Protein AF-X1CNL7-F1 (afdb_monomer_lite)

Foldseek 3Di:
DQQVVCVVVVVVVPDRDPVVVLVVVLVVCVVVVHDLVVNCVVSVHDSVVSCVVCVVVVVVVVD

Organism: NCBI:txid412755

Radius of gyration: 13.31 Å; chains: 1; bounding box: 37×22×30 Å

pLDDT: mean 83.97, std 10.33, range [44.88, 92.38]

Structure (mmCIF, N/CA/C/O backbone):
data_AF-X1CNL7-F1
#
_entry.id   AF-X1CNL7-F1
#
loop_
_atom_site.group_PDB
_atom_site.id
_atom_site.type_symbol
_atom_site.label_atom_id
_atom_site.label_alt_id
_atom_site.label_comp_id
_atom_site.label_asym_id
_atom_site.label_entity_id
_atom_site.label_seq_id
_atom_site.pdbx_PDB_ins_code
_atom_site.Cartn_x
_atom_site.Cartn_y
_atom_site.Cartn_z
_atom_site.occupancy
_atom_site.B_iso_or_equiv
_atom_site.auth_seq_id
_atom_site.auth_comp_id
_atom_site.auth_asym_id
_atom_site.auth_atom_id
_atom_site.pdbx_PDB_model_num
ATOM 1 N N . TRP A 1 1 ? 19.200 -6.859 -1.834 1.00 78.06 1 TRP A N 1
ATOM 2 C CA . TRP A 1 1 ? 18.445 -8.126 -1.954 1.00 78.06 1 TRP A CA 1
ATOM 3 C C . TRP A 1 1 ? 17.075 -7.895 -2.593 1.00 78.06 1 TRP A C 1
ATOM 5 O O . TRP A 1 1 ? 16.852 -8.453 -3.656 1.00 78.06 1 TRP A O 1
ATOM 15 N N . LEU A 1 2 ? 16.239 -6.989 -2.059 1.00 85.19 2 LEU A N 1
ATOM 16 C CA . LEU A 1 2 ? 14.943 -6.594 -2.652 1.00 85.19 2 LEU A CA 1
ATOM 17 C C . LEU A 1 2 ? 15.003 -6.209 -4.140 1.00 85.19 2 LEU A C 1
ATOM 19 O O . LEU A 1 2 ? 14.207 -6.723 -4.912 1.00 85.19 2 LEU A O 1
ATOM 23 N N . ARG A 1 3 ? 15.980 -5.388 -4.559 1.00 86.19 3 ARG A N 1
ATOM 24 C CA . ARG A 1 3 ? 16.158 -5.021 -5.977 1.00 86.19 3 ARG A CA 1
ATOM 25 C C . ARG A 1 3 ? 16.270 -6.246 -6.895 1.00 86.19 3 ARG A C 1
ATOM 27 O O . ARG A 1 3 ? 15.500 -6.365 -7.831 1.00 86.19 3 ARG A O 1
ATOM 34 N N . ARG A 1 4 ? 17.137 -7.205 -6.542 1.00 89.56 4 ARG A N 1
ATOM 35 C CA . ARG A 1 4 ? 17.323 -8.462 -7.293 1.00 89.56 4 ARG A CA 1
ATOM 36 C C . ARG A 1 4 ? 16.048 -9.310 -7.372 1.00 89.56 4 ARG A C 1
ATOM 38 O O . ARG A 1 4 ? 15.845 -9.999 -8.363 1.00 89.56 4 ARG A O 1
ATOM 45 N N . ILE A 1 5 ? 15.222 -9.306 -6.324 1.00 89.88 5 ILE A N 1
ATOM 46 C CA . ILE A 1 5 ? 13.920 -9.994 -6.341 1.00 89.88 5 ILE A CA 1
ATOM 47 C C . ILE A 1 5 ? 12.954 -9.261 -7.267 1.00 89.88 5 ILE A C 1
ATOM 49 O O . ILE A 1 5 ? 12.304 -9.907 -8.078 1.00 89.88 5 ILE A O 1
ATOM 53 N N . GLY A 1 6 ? 12.907 -7.931 -7.176 1.00 89.50 6 GLY A N 1
ATOM 54 C CA . GLY A 1 6 ? 12.116 -7.085 -8.063 1.00 89.50 6 GLY A CA 1
ATOM 55 C C . GLY A 1 6 ? 12.452 -7.315 -9.533 1.00 89.50 6 GLY A C 1
ATOM 56 O O . GLY A 1 6 ? 11.551 -7.585 -10.317 1.00 89.50 6 GLY A O 1
ATOM 57 N N . ASP A 1 7 ? 13.741 -7.317 -9.884 1.00 90.56 7 ASP A N 1
ATOM 58 C CA . ASP A 1 7 ? 14.201 -7.573 -11.255 1.00 90.56 7 ASP A CA 1
ATOM 59 C C . ASP A 1 7 ? 13.726 -8.953 -11.758 1.00 90.56 7 ASP A C 1
ATOM 61 O O . ASP A 1 7 ? 13.233 -9.077 -12.875 1.00 90.56 7 ASP A O 1
ATOM 65 N N . ARG A 1 8 ? 13.791 -9.997 -10.916 1.00 91.19 8 ARG A N 1
ATOM 66 C CA . ARG A 1 8 ? 13.285 -11.344 -11.257 1.00 91.19 8 ARG A CA 1
ATOM 67 C C . ARG A 1 8 ? 11.765 -11.420 -11.374 1.00 91.19 8 ARG A C 1
ATOM 69 O O . ARG A 1 8 ? 11.261 -12.267 -12.100 1.00 91.19 8 ARG A O 1
ATOM 76 N N . ALA A 1 9 ? 11.052 -10.572 -10.644 1.00 90.06 9 ALA A N 1
ATOM 77 C CA . ALA A 1 9 ? 9.600 -10.477 -10.685 1.00 90.06 9 ALA A CA 1
ATOM 78 C C . ALA A 1 9 ? 9.091 -9.549 -11.810 1.00 90.06 9 ALA A C 1
ATOM 80 O O . ALA A 1 9 ? 7.892 -9.308 -11.887 1.00 90.06 9 ALA A O 1
ATOM 81 N N . GLY A 1 10 ? 9.977 -9.026 -12.669 1.00 92.12 10 GLY A N 1
ATOM 82 C CA . GLY A 1 10 ? 9.613 -8.157 -13.794 1.00 92.12 10 GLY A CA 1
ATOM 83 C C . GLY A 1 10 ? 9.489 -6.667 -13.449 1.00 92.12 10 GLY A C 1
ATOM 84 O O . GLY A 1 10 ? 9.085 -5.881 -14.297 1.00 92.12 10 GLY A O 1
ATOM 85 N N . TYR A 1 11 ? 9.879 -6.246 -12.242 1.00 89.00 11 TYR A N 1
ATOM 86 C CA . TYR A 1 11 ? 9.836 -4.845 -11.785 1.00 89.00 11 TYR A CA 1
ATOM 87 C C . TYR A 1 11 ? 11.093 -4.049 -12.202 1.00 89.00 11 TYR A C 1
ATOM 89 O O . TYR A 1 11 ? 11.528 -3.136 -11.498 1.00 89.00 11 TYR A O 1
ATOM 97 N N . THR A 1 12 ? 11.722 -4.404 -13.326 1.00 85.75 12 THR A N 1
ATOM 98 C CA . THR A 1 12 ? 13.040 -3.892 -13.743 1.00 85.75 12 THR A CA 1
ATOM 99 C C . THR A 1 12 ? 13.029 -2.384 -14.011 1.00 85.75 12 THR A C 1
ATOM 101 O O . THR A 1 12 ? 13.987 -1.687 -13.677 1.00 85.75 12 THR A O 1
ATOM 104 N N . GLU A 1 13 ? 11.928 -1.859 -14.548 1.00 86.19 13 GLU A N 1
ATOM 105 C CA . GLU A 1 13 ? 11.758 -0.432 -14.868 1.00 86.19 13 GLU A CA 1
ATOM 106 C C . GLU A 1 13 ? 11.264 0.402 -13.676 1.00 86.19 13 GLU A C 1
ATOM 108 O O . GLU A 1 13 ? 11.206 1.627 -13.739 1.00 86.19 13 GLU A O 1
ATOM 113 N N . GLN A 1 14 ? 10.923 -0.245 -12.559 1.00 84.06 14 GLN A N 1
ATOM 114 C CA . GLN A 1 14 ? 10.335 0.410 -11.397 1.00 84.06 14 GLN A CA 1
ATOM 115 C C . GLN A 1 14 ? 11.361 0.567 -10.273 1.00 84.06 14 GLN A C 1
ATOM 117 O O . GLN A 1 14 ? 12.275 -0.243 -10.077 1.00 84.06 14 GLN A O 1
ATOM 122 N N . ALA A 1 15 ? 11.209 1.635 -9.489 1.00 79.50 15 ALA A N 1
ATOM 123 C CA . ALA A 1 15 ? 12.048 1.887 -8.325 1.00 79.50 15 ALA A CA 1
ATOM 124 C C . ALA A 1 15 ? 11.675 0.931 -7.176 1.00 79.50 15 ALA A C 1
ATOM 126 O O . ALA A 1 15 ? 10.910 1.270 -6.271 1.00 79.50 15 ALA A O 1
ATOM 127 N N . VAL A 1 16 ? 12.223 -0.288 -7.199 1.00 88.44 16 VAL A N 1
ATOM 128 C CA . VAL A 1 16 ? 12.079 -1.259 -6.105 1.00 88.44 16 VAL A CA 1
ATOM 129 C C . VAL A 1 16 ? 13.038 -0.907 -4.972 1.00 88.44 16 VAL A C 1
ATOM 131 O O . VAL A 1 16 ? 14.248 -1.130 -5.056 1.00 88.44 16 VAL A O 1
ATOM 134 N N . SER A 1 17 ? 12.481 -0.380 -3.885 1.00 89.88 17 SER A N 1
ATOM 135 C CA . SER A 1 17 ? 13.199 -0.031 -2.661 1.00 89.88 17 SER A CA 1
ATOM 136 C C . SER A 1 17 ? 12.499 -0.624 -1.430 1.00 89.88 17 SER A C 1
ATOM 138 O O . SER A 1 17 ? 11.332 -1.021 -1.517 1.00 89.88 17 SER A O 1
ATOM 140 N N . PRO A 1 18 ? 13.163 -0.670 -0.260 1.00 90.06 18 PRO A N 1
ATOM 141 C CA . PRO A 1 18 ? 12.505 -1.052 0.989 1.00 90.06 18 PRO A CA 1
ATOM 142 C C . PRO A 1 18 ? 11.257 -0.215 1.304 1.00 90.06 18 PRO A C 1
ATOM 144 O O . PRO A 1 18 ? 10.279 -0.752 1.820 1.00 90.06 18 PRO A O 1
ATOM 147 N N . LEU A 1 19 ? 11.260 1.077 0.958 1.00 89.06 19 LEU A N 1
ATOM 148 C CA . LEU A 1 19 ? 10.110 1.961 1.157 1.00 89.06 19 LEU A CA 1
ATOM 149 C C . LEU A 1 19 ? 8.967 1.628 0.198 1.00 89.06 19 LEU A C 1
ATOM 151 O O . LEU A 1 19 ? 7.821 1.561 0.632 1.00 89.06 19 LEU A O 1
ATOM 155 N N . THR A 1 20 ? 9.281 1.333 -1.066 1.00 87.88 20 THR A N 1
ATOM 156 C CA . THR A 1 20 ? 8.292 0.876 -2.053 1.00 87.88 20 THR A CA 1
ATOM 157 C C . THR A 1 20 ? 7.621 -0.408 -1.571 1.00 87.88 20 THR A C 1
ATOM 159 O O . THR A 1 20 ? 6.401 -0.496 -1.545 1.00 87.88 20 THR A O 1
ATOM 162 N N . PHE A 1 21 ? 8.407 -1.374 -1.087 1.00 89.44 21 PHE A N 1
ATOM 163 C CA . PHE A 1 21 ? 7.873 -2.625 -0.551 1.00 89.44 21 PHE A CA 1
ATOM 164 C C . PHE A 1 21 ? 6.993 -2.405 0.687 1.00 89.44 21 PHE A C 1
ATOM 166 O O . PHE A 1 21 ? 5.922 -3.001 0.810 1.00 89.44 21 PHE A O 1
ATOM 173 N N . ARG A 1 22 ? 7.420 -1.523 1.601 1.00 90.25 22 ARG A N 1
ATOM 174 C CA . ARG A 1 22 ? 6.624 -1.141 2.774 1.00 90.25 22 ARG A CA 1
ATOM 175 C C . ARG A 1 22 ? 5.287 -0.523 2.364 1.00 90.25 22 ARG A C 1
ATOM 177 O O . ARG A 1 22 ? 4.270 -0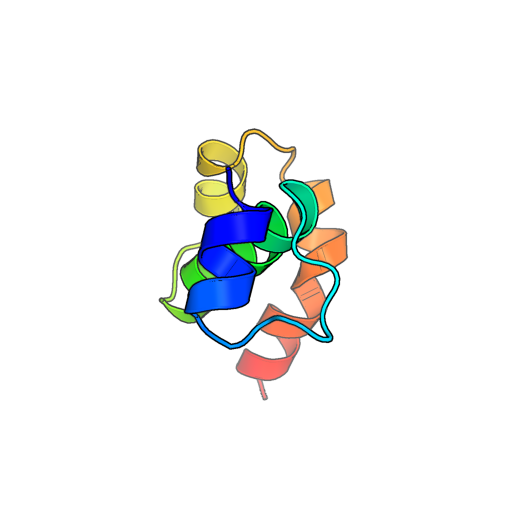.870 2.959 1.00 90.25 22 ARG A O 1
ATOM 184 N N . HIS A 1 23 ? 5.290 0.352 1.360 1.00 89.06 23 HIS A N 1
ATOM 185 C CA . HIS A 1 23 ? 4.081 0.959 0.812 1.00 89.06 23 HIS A CA 1
ATOM 186 C C . HIS A 1 23 ? 3.150 -0.095 0.204 1.00 89.06 23 HIS A C 1
ATOM 188 O O . HIS A 1 23 ? 2.005 -0.206 0.630 1.00 89.06 23 HIS A O 1
ATOM 194 N N . SER A 1 24 ? 3.657 -0.951 -0.689 1.00 89.06 24 SER A N 1
ATOM 195 C CA . SER A 1 24 ? 2.869 -2.032 -1.299 1.00 89.06 24 SER A CA 1
ATOM 196 C C . SER A 1 24 ? 2.252 -2.966 -0.257 1.00 89.06 24 SER A C 1
ATOM 198 O O . SER A 1 24 ? 1.115 -3.404 -0.409 1.00 89.06 24 SER A O 1
ATOM 200 N N . ARG A 1 25 ? 2.967 -3.248 0.840 1.00 91.25 25 ARG A N 1
ATOM 201 C CA . ARG A 1 25 ? 2.428 -4.055 1.939 1.00 91.25 25 ARG A CA 1
ATOM 202 C C . ARG A 1 25 ? 1.317 -3.343 2.708 1.00 91.25 25 ARG A C 1
ATOM 204 O O . ARG A 1 25 ? 0.364 -4.005 3.102 1.00 91.25 25 ARG A O 1
ATOM 211 N N . ALA A 1 26 ? 1.430 -2.034 2.931 1.00 90.62 26 ALA A N 1
ATOM 212 C CA . ALA A 1 26 ? 0.366 -1.251 3.556 1.00 90.62 26 ALA A CA 1
ATOM 213 C C . ALA A 1 26 ? -0.913 -1.301 2.713 1.00 90.62 26 ALA A C 1
ATOM 215 O O . ALA A 1 26 ? -1.962 -1.653 3.246 1.00 90.62 26 ALA A O 1
ATOM 216 N N . VAL A 1 27 ? -0.789 -1.046 1.404 1.00 89.69 27 VAL A N 1
ATOM 217 C CA . VAL A 1 27 ? -1.899 -1.133 0.443 1.00 89.69 27 VAL A CA 1
ATOM 218 C C . VAL A 1 27 ? -2.526 -2.521 0.482 1.00 89.69 27 VAL A C 1
ATOM 220 O O . VAL A 1 27 ? -3.706 -2.633 0.772 1.00 89.69 27 VAL A O 1
ATOM 223 N N . TRP A 1 28 ? -1.735 -3.589 0.335 1.00 91.69 28 TRP A N 1
ATOM 224 C CA . TRP A 1 28 ? -2.263 -4.957 0.344 1.00 91.69 28 TRP A CA 1
ATOM 225 C C . TRP A 1 28 ? -3.014 -5.309 1.639 1.00 91.69 28 TRP A C 1
ATOM 227 O O . TRP A 1 28 ? -4.068 -5.938 1.595 1.00 91.69 28 TRP A O 1
ATOM 237 N N . LEU A 1 29 ? -2.505 -4.911 2.811 1.00 91.88 29 LEU A N 1
ATOM 238 C CA . LEU A 1 29 ? -3.181 -5.183 4.087 1.00 91.88 29 LEU A CA 1
ATOM 239 C C . LEU A 1 29 ? -4.513 -4.443 4.190 1.00 91.88 29 LEU A C 1
ATOM 241 O O . LEU A 1 29 ? -5.505 -5.027 4.632 1.00 91.88 29 LEU A O 1
ATOM 245 N N . LEU A 1 30 ? -4.526 -3.175 3.780 1.00 88.25 30 LEU A N 1
ATOM 246 C CA . LEU A 1 30 ? -5.744 -2.382 3.721 1.00 88.25 30 LEU A CA 1
ATOM 247 C C . LEU A 1 30 ? -6.717 -3.021 2.727 1.00 88.25 30 LEU A C 1
ATOM 249 O O . LEU A 1 30 ? -7.849 -3.290 3.120 1.00 88.25 30 LEU A O 1
ATOM 253 N N . ASP A 1 31 ? -6.268 -3.383 1.523 1.00 87.75 31 ASP A N 1
ATOM 254 C CA . ASP A 1 31 ? -7.033 -4.067 0.468 1.00 87.75 31 ASP A CA 1
ATOM 255 C C . ASP A 1 31 ? -7.696 -5.362 0.951 1.00 87.75 31 ASP A C 1
ATOM 257 O O . ASP A 1 31 ? -8.845 -5.636 0.618 1.00 87.75 31 ASP A O 1
ATOM 261 N N . ASN A 1 32 ? -7.040 -6.098 1.847 1.00 90.00 32 ASN A N 1
ATOM 262 C CA . ASN A 1 32 ? -7.583 -7.310 2.468 1.00 90.00 32 ASN A CA 1
ATOM 263 C C . ASN A 1 32 ? -8.493 -7.039 3.688 1.00 90.00 32 ASN A C 1
ATOM 265 O O . ASN A 1 32 ? -8.802 -7.948 4.457 1.00 90.00 32 ASN A O 1
ATOM 269 N N . GLY A 1 33 ? -8.922 -5.792 3.895 1.00 87.50 33 GLY A N 1
ATOM 270 C CA . GLY A 1 33 ? -9.890 -5.403 4.926 1.00 87.50 33 GLY A CA 1
ATOM 271 C C . GLY A 1 33 ? -9.289 -5.226 6.321 1.00 87.50 33 GLY A C 1
ATOM 272 O O . GLY A 1 33 ? -10.019 -5.163 7.314 1.00 87.50 33 GLY A O 1
ATOM 273 N N . MET A 1 34 ? -7.961 -5.147 6.441 1.00 90.50 34 MET A N 1
ATOM 274 C CA . MET A 1 34 ? -7.333 -4.880 7.729 1.00 90.50 34 MET A CA 1
ATOM 275 C C . MET A 1 34 ? -7.571 -3.426 8.143 1.00 90.50 34 MET A C 1
ATOM 277 O O . MET A 1 34 ? -7.313 -2.497 7.386 1.00 90.50 34 MET A O 1
ATOM 281 N N . ARG A 1 35 ? -8.024 -3.219 9.383 1.00 86.88 35 ARG A N 1
ATOM 282 C CA . ARG A 1 35 ? -8.256 -1.873 9.925 1.00 86.88 35 ARG A CA 1
ATOM 283 C C . ARG A 1 35 ? -6.949 -1.076 10.011 1.00 86.88 35 ARG A C 1
ATOM 285 O O . ARG A 1 35 ? -5.938 -1.614 10.471 1.00 86.88 35 ARG A O 1
ATOM 292 N N . VAL A 1 36 ? -7.000 0.218 9.689 1.00 85.56 36 VAL A N 1
ATOM 293 C CA . VAL A 1 36 ? -5.840 1.134 9.639 1.00 85.56 36 VAL A CA 1
ATOM 294 C C . VAL A 1 36 ? -4.975 1.084 10.901 1.00 85.56 36 VAL A C 1
ATOM 296 O O . VAL A 1 36 ? -3.755 0.983 10.809 1.00 85.56 36 VAL A O 1
ATOM 299 N N . HIS A 1 37 ? -5.574 1.056 12.095 1.00 86.69 37 HIS A N 1
ATOM 300 C CA . HIS A 1 37 ? -4.818 0.979 13.354 1.00 86.69 37 HIS A CA 1
ATOM 301 C C . HIS A 1 37 ? -4.001 -0.315 13.506 1.00 86.69 37 HIS A C 1
ATOM 303 O O . HIS A 1 37 ? -2.924 -0.297 14.100 1.00 86.69 37 HIS A O 1
ATOM 309 N N . ARG A 1 38 ? -4.478 -1.444 12.960 1.00 90.25 38 ARG A N 1
ATOM 310 C CA . ARG A 1 38 ? -3.725 -2.709 12.976 1.00 90.25 38 ARG A CA 1
ATOM 311 C C . ARG A 1 38 ? -2.567 -2.660 11.994 1.00 90.25 38 ARG A C 1
ATOM 313 O O . ARG A 1 38 ? -1.472 -3.103 12.328 1.00 90.25 38 ARG A O 1
ATOM 320 N N . VAL A 1 39 ? -2.791 -2.073 10.820 1.00 90.50 39 VAL A N 1
ATOM 321 C CA . VAL A 1 39 ? -1.727 -1.832 9.839 1.00 90.50 39 VAL A CA 1
ATOM 322 C C . VAL A 1 39 ? -0.667 -0.888 10.428 1.00 90.50 39 VAL A C 1
ATOM 324 O O . VAL A 1 39 ? 0.524 -1.144 10.263 1.00 90.50 39 VAL A O 1
ATOM 327 N N . ALA A 1 40 ? -1.073 0.128 11.202 1.00 90.25 40 ALA A N 1
ATOM 328 C CA . ALA A 1 40 ? -0.173 1.066 11.887 1.00 90.25 40 ALA A CA 1
ATOM 329 C C . ALA A 1 40 ? 0.758 0.346 12.863 1.00 90.25 40 ALA A C 1
ATOM 331 O O . ALA A 1 40 ? 1.979 0.500 12.795 1.00 90.25 40 ALA A O 1
ATOM 332 N N . ALA A 1 41 ? 0.174 -0.498 13.718 1.00 91.25 41 ALA A N 1
ATOM 333 C CA . ALA A 1 41 ? 0.917 -1.307 14.672 1.00 91.25 41 ALA A CA 1
ATOM 334 C C . ALA A 1 41 ? 1.877 -2.280 13.968 1.00 91.25 41 ALA A C 1
ATOM 336 O O . ALA A 1 41 ? 3.033 -2.397 14.365 1.00 91.25 41 ALA A O 1
ATOM 337 N N . LEU A 1 42 ? 1.430 -2.935 12.891 1.00 92.38 42 LEU A N 1
ATOM 338 C CA . LEU A 1 42 ? 2.225 -3.933 12.172 1.00 92.38 42 LEU A CA 1
ATOM 339 C C . LEU A 1 42 ? 3.401 -3.323 11.399 1.00 92.38 42 LEU A C 1
ATOM 341 O O . LEU A 1 42 ? 4.463 -3.934 11.300 1.00 92.38 42 LEU A O 1
ATOM 345 N N . LEU A 1 43 ? 3.223 -2.127 10.840 1.00 90.69 43 LEU A N 1
ATOM 346 C CA . LEU A 1 43 ? 4.282 -1.425 10.118 1.00 90.69 43 LEU A CA 1
ATOM 347 C C . LEU A 1 43 ? 5.167 -0.580 11.043 1.00 90.69 43 LEU A C 1
ATOM 349 O O . LEU A 1 43 ? 6.203 -0.091 10.595 1.00 90.69 43 LEU A O 1
ATOM 353 N N . GLY A 1 44 ? 4.787 -0.395 12.308 1.00 90.38 44 GLY A N 1
ATOM 354 C CA . GLY A 1 44 ? 5.522 0.442 13.254 1.00 90.38 44 GLY A CA 1
ATOM 355 C C . GLY A 1 44 ? 5.512 1.914 12.843 1.00 90.38 44 GLY A C 1
ATOM 356 O O . GLY A 1 44 ? 6.562 2.549 12.763 1.00 90.38 44 GLY A O 1
ATOM 357 N N . CYS A 1 45 ? 4.343 2.450 12.497 1.00 88.12 45 CYS A N 1
ATOM 358 C CA . CYS A 1 45 ? 4.145 3.881 12.264 1.00 88.12 45 CYS A CA 1
ATOM 359 C C . CYS A 1 45 ? 2.946 4.398 13.056 1.00 88.12 45 CYS A C 1
ATOM 361 O O . CYS A 1 45 ? 2.087 3.631 13.486 1.00 88.12 45 CYS A O 1
ATOM 363 N N . SER A 1 46 ? 2.884 5.714 13.256 1.00 87.81 46 SER A N 1
ATOM 364 C CA . SER A 1 46 ? 1.738 6.323 13.920 1.00 87.81 46 SER A CA 1
ATOM 365 C C .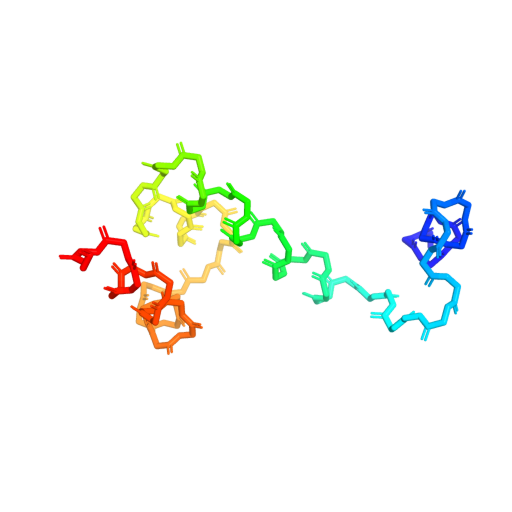 SER A 1 46 ? 0.481 6.206 13.057 1.00 87.81 46 SER A C 1
ATOM 367 O O . SER A 1 46 ? 0.545 6.191 11.824 1.00 87.81 46 SER A O 1
ATOM 369 N N . TYR A 1 47 ? -0.674 6.151 13.722 1.00 83.50 47 TYR A N 1
ATOM 370 C CA . TYR A 1 47 ? -1.976 6.101 13.060 1.00 83.50 47 TYR A CA 1
ATOM 371 C C . TYR A 1 47 ? -2.158 7.265 12.073 1.00 83.50 47 TYR A C 1
ATOM 373 O O . TYR A 1 47 ? -2.459 7.027 10.908 1.00 83.50 47 TYR A O 1
ATOM 381 N N . GLY A 1 48 ? -1.851 8.498 12.495 1.00 83.75 48 GLY A N 1
ATOM 382 C CA . GLY A 1 48 ? -2.005 9.686 11.648 1.00 83.75 48 GLY A CA 1
ATOM 383 C C . GLY A 1 48 ? -1.135 9.684 10.384 1.00 83.75 48 GLY A C 1
ATOM 384 O O . GLY A 1 48 ? -1.510 10.285 9.382 1.00 83.75 48 GLY A O 1
ATOM 385 N N . VAL A 1 49 ? 0.005 8.980 10.382 1.00 83.88 49 VAL A N 1
ATOM 386 C CA . VAL A 1 49 ? 0.819 8.809 9.165 1.00 83.88 49 VAL A CA 1
ATOM 387 C C . VAL A 1 49 ? 0.096 7.906 8.169 1.00 83.88 49 VAL A C 1
ATOM 389 O O . VAL A 1 49 ? 0.032 8.238 6.988 1.00 83.88 49 VAL A O 1
ATOM 392 N N . LEU A 1 50 ? -0.476 6.786 8.620 1.00 82.12 50 LEU A N 1
ATOM 393 C CA . LEU A 1 50 ? -1.250 5.921 7.728 1.00 82.12 50 LEU A CA 1
ATOM 394 C C . LEU A 1 50 ? -2.534 6.591 7.249 1.00 82.12 50 LEU A C 1
ATOM 396 O O . LEU A 1 50 ? -2.817 6.548 6.059 1.00 82.12 50 LEU A O 1
ATOM 400 N N . GLU A 1 51 ? -3.273 7.237 8.143 1.00 81.81 51 GLU A N 1
ATOM 401 C CA . GLU A 1 51 ? -4.496 7.952 7.788 1.00 81.81 51 GLU A CA 1
ATOM 402 C C . GLU A 1 51 ? -4.204 9.014 6.718 1.00 81.81 51 GLU A C 1
ATOM 404 O O . GLU A 1 51 ? -4.791 8.984 5.646 1.00 81.81 51 GLU A O 1
ATOM 409 N N . LYS A 1 52 ? -3.187 9.863 6.906 1.00 83.62 52 LYS A N 1
ATOM 410 C CA . LYS A 1 52 ? -2.817 10.873 5.902 1.00 83.62 52 LYS A CA 1
ATOM 411 C C . LYS A 1 52 ? -2.448 10.281 4.536 1.00 83.62 52 LYS A C 1
ATOM 413 O O . LYS A 1 52 ? -2.779 10.870 3.512 1.00 83.62 52 LYS A O 1
ATOM 418 N N . HIS A 1 53 ? -1.709 9.172 4.512 1.00 81.25 53 HIS A N 1
ATOM 419 C CA . HIS A 1 53 ? -1.171 8.613 3.268 1.00 81.25 53 HIS A CA 1
ATOM 420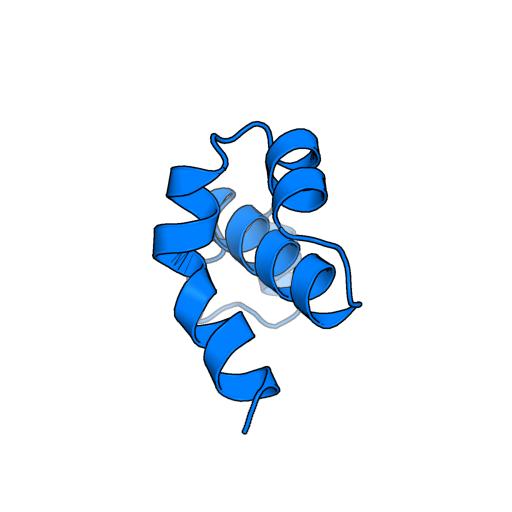 C C . HIS A 1 53 ? -2.117 7.645 2.552 1.00 81.25 53 HIS A C 1
ATOM 422 O O . HIS A 1 53 ? -1.943 7.435 1.356 1.00 81.25 53 HIS A O 1
ATOM 428 N N . TYR A 1 54 ? -3.088 7.061 3.257 1.00 81.00 54 TYR A N 1
ATOM 429 C CA . TYR A 1 54 ? -3.964 6.018 2.715 1.00 81.00 54 TYR A CA 1
ATOM 430 C C . TYR A 1 54 ? -5.461 6.293 2.940 1.00 81.00 54 TYR A C 1
ATOM 432 O O . TYR A 1 54 ? -6.277 5.469 2.538 1.00 81.00 54 TYR A O 1
ATOM 440 N N . ALA A 1 55 ? -5.850 7.452 3.494 1.00 72.75 55 ALA A N 1
ATOM 441 C CA . ALA A 1 55 ? -7.258 7.861 3.614 1.00 72.75 55 ALA A CA 1
ATOM 442 C C . ALA A 1 55 ? -7.995 7.867 2.269 1.00 72.75 55 ALA A C 1
ATOM 444 O O . ALA A 1 55 ? -9.188 7.590 2.228 1.00 72.75 55 ALA A O 1
ATOM 445 N N . GLN A 1 56 ? -7.296 8.149 1.165 1.00 70.44 56 GLN A N 1
ATOM 446 C CA . GLN A 1 56 ? -7.887 8.099 -0.175 1.00 70.44 56 GLN A CA 1
ATOM 447 C C . GLN A 1 56 ? -8.334 6.681 -0.556 1.00 70.44 56 GLN A C 1
ATOM 449 O O . GLN A 1 56 ? -9.421 6.529 -1.098 1.00 70.44 56 GLN A O 1
ATOM 454 N N . LEU A 1 57 ? -7.568 5.648 -0.186 1.00 67.00 57 LEU A N 1
ATOM 455 C CA . LEU A 1 57 ? -7.953 4.254 -0.437 1.00 67.00 57 LEU A CA 1
ATOM 456 C C . LEU A 1 57 ? -9.167 3.831 0.398 1.00 67.00 57 LEU A C 1
ATOM 458 O O . LEU A 1 57 ? -9.963 3.012 -0.046 1.00 67.00 57 LEU A O 1
ATOM 462 N N . GLU A 1 58 ? -9.326 4.365 1.613 1.00 61.78 58 GLU A N 1
ATOM 463 C CA . GLU A 1 58 ? -10.554 4.155 2.392 1.00 61.78 58 GLU A CA 1
ATOM 464 C C . GLU A 1 58 ? -11.745 4.928 1.811 1.00 61.78 58 G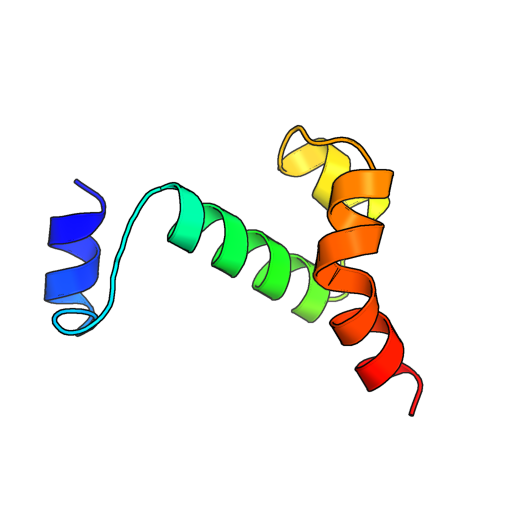LU A C 1
ATOM 466 O O . GLU A 1 58 ? -12.849 4.390 1.775 1.00 61.78 58 GLU A O 1
ATOM 471 N N . ALA A 1 59 ? -11.538 6.153 1.322 1.00 59.78 59 ALA A N 1
ATOM 472 C CA . ALA A 1 59 ? -12.593 6.957 0.709 1.00 59.78 59 ALA A CA 1
ATOM 473 C C . ALA A 1 59 ? -13.109 6.340 -0.603 1.00 59.78 59 ALA A C 1
ATOM 475 O O . ALA A 1 59 ? -14.318 6.285 -0.809 1.00 59.78 59 ALA A O 1
ATOM 476 N N . GLU A 1 60 ? -12.218 5.805 -1.444 1.00 59.91 60 GLU A N 1
ATOM 477 C CA . GLU A 1 60 ? -12.566 5.080 -2.677 1.00 59.91 60 GLU A CA 1
ATOM 478 C C . GLU A 1 60 ? -13.363 3.789 -2.425 1.00 59.91 60 GLU A C 1
ATOM 480 O O . GLU A 1 60 ? -13.989 3.272 -3.341 1.00 59.91 60 GLU A O 1
ATOM 485 N N . ARG A 1 61 ? -13.372 3.266 -1.193 1.00 58.06 61 ARG A N 1
ATOM 486 C CA . ARG A 1 61 ? -14.138 2.067 -0.807 1.00 58.06 61 ARG A CA 1
ATOM 487 C C . ARG A 1 61 ? -15.542 2.345 -0.294 1.00 58.06 61 ARG A C 1
ATOM 489 O O . ARG A 1 61 ? -16.324 1.408 -0.152 1.00 58.06 61 ARG A O 1
ATOM 496 N N . LEU A 1 62 ? -15.819 3.588 0.090 1.00 54.94 62 LEU A N 1
ATOM 497 C CA . LEU A 1 62 ? -17.109 4.008 0.641 1.00 54.94 62 LEU A CA 1
ATOM 498 C C . LEU A 1 62 ? -18.058 4.562 -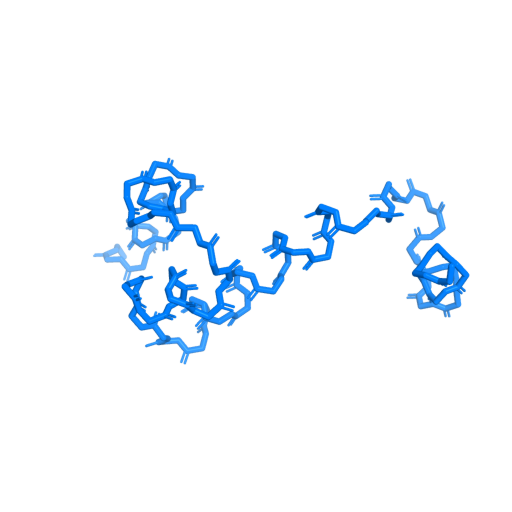0.435 1.00 54.94 62 LEU A C 1
ATOM 500 O O . LEU A 1 62 ? -19.197 4.895 -0.109 1.00 54.94 62 LEU A O 1
ATOM 504 N N . VAL A 1 63 ? -17.586 4.657 -1.682 1.00 44.88 63 VAL A N 1
ATOM 505 C CA . VAL A 1 63 ? -18.343 5.022 -2.890 1.00 44.88 63 VAL A CA 1
ATOM 506 C C . VAL A 1 63 ? -18.625 3.761 -3.696 1.00 44.88 63 VAL A C 1
ATOM 508 O O . VAL A 1 63 ? -19.772 3.632 -4.177 1.00 44.88 63 VAL A O 1
#

Sequence (63 aa):
WLRRIGDRAGYTEQAVSPLTFRHSRAVWLLDNGMRVHRVAALLGCSYGVLEKHYAQLEAERLV

InterPro domains:
 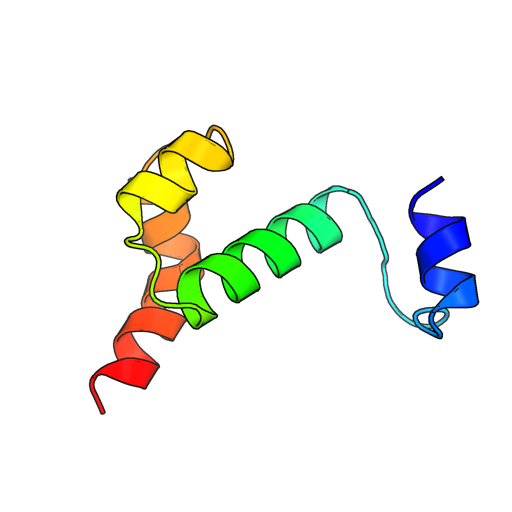 IPR011010 DNA breaking-rejoining enzyme, catalytic core [SSF56349] (1-62)
  IPR013762 Integrase-like, catalytic domain superfamily [G3DSA:1.10.443.10] (1-63)

Secondary structure (DSSP, 8-state):
-HHHHHHHTT-TTS---HHHHHHHHHHHHHHTT--HHHHHHHHT--HHHHHHHHHHHHHTT--